Protein AF-A0A7C1B8Q0-F1 (afdb_monomer_lite)

pLDDT: mean 74.11, std 23.56, range [31.16, 96.88]

Radius of gyration: 24.26 Å; chains: 1; bounding box: 53×58×50 Å

Sequence (113 aa):
MGSIAQIVPSGISFPIRTQSLSAKQEYPFVWFAGDECEVPQTKVLVAGVGGDGCNTVEQMQNTAPSSLDFIAIDTDYMSLERLTIESKLLLGKQTAKSIGSGGNPDLGRAAAE

Structure (mmCIF, N/CA/C/O backbone):
data_AF-A0A7C1B8Q0-F1
#
_entry.id   AF-A0A7C1B8Q0-F1
#
loop_
_atom_site.group_PDB
_atom_site.id
_atom_site.type_symbol
_atom_site.label_atom_id
_atom_site.label_alt_id
_atom_site.label_comp_id
_atom_site.label_asym_id
_atom_site.label_entity_id
_atom_site.label_seq_id
_atom_site.pdbx_PDB_ins_code
_atom_site.Cartn_x
_atom_site.Cartn_y
_atom_site.Cartn_z
_atom_site.occupancy
_atom_site.B_iso_or_equiv
_atom_site.auth_seq_id
_atom_site.auth_comp_id
_atom_site.auth_asym_id
_atom_site.auth_atom_id
_atom_site.pdbx_PDB_model_num
ATOM 1 N N . MET A 1 1 ? -40.302 33.225 22.480 1.00 37.28 1 MET A N 1
ATOM 2 C CA . MET A 1 1 ? -39.895 34.283 21.525 1.00 37.28 1 MET A CA 1
ATOM 3 C C . MET A 1 1 ? -38.470 33.954 21.106 1.00 37.28 1 MET A C 1
ATOM 5 O O . MET A 1 1 ? -37.638 33.861 21.985 1.00 37.28 1 MET A O 1
ATOM 9 N N . GLY A 1 2 ? -38.127 33.644 19.866 1.00 32.53 2 GLY A N 1
ATOM 10 C CA . GLY A 1 2 ? -38.900 33.617 18.637 1.00 32.53 2 GLY A CA 1
ATOM 11 C C . GLY A 1 2 ? -38.374 32.516 17.716 1.00 32.53 2 GLY A C 1
ATOM 12 O O . GLY A 1 2 ? -37.250 32.043 17.859 1.00 32.53 2 GLY A O 1
ATOM 13 N N . SER A 1 3 ? -39.240 32.102 16.801 1.00 48.16 3 SER A N 1
ATOM 14 C CA . SER A 1 3 ? -38.875 31.373 15.594 1.00 48.16 3 SER A CA 1
ATOM 15 C C . SER A 1 3 ? -38.482 32.403 14.531 1.00 48.16 3 SER A C 1
ATOM 17 O O . SER A 1 3 ? -39.151 33.428 14.406 1.00 48.16 3 SER A O 1
ATOM 19 N N . ILE A 1 4 ? -37.423 32.121 13.771 1.00 31.89 4 ILE A N 1
ATOM 20 C CA . ILE A 1 4 ? -37.277 32.585 12.389 1.00 31.89 4 ILE A CA 1
ATOM 21 C C . ILE A 1 4 ? -37.268 31.329 11.514 1.00 31.89 4 ILE A C 1
ATOM 23 O O . ILE A 1 4 ? -36.761 30.277 11.900 1.00 31.89 4 ILE A O 1
ATOM 27 N N . ALA A 1 5 ? -37.962 31.458 10.395 1.00 36.00 5 ALA A N 1
ATOM 28 C CA . ALA A 1 5 ? -38.645 30.436 9.632 1.00 36.00 5 ALA A CA 1
ATOM 29 C C . ALA A 1 5 ? -37.835 29.875 8.451 1.00 36.00 5 ALA A C 1
ATOM 31 O O . ALA A 1 5 ? -37.136 30.632 7.790 1.00 36.00 5 ALA A O 1
ATOM 32 N N . GLN A 1 6 ? -38.106 28.588 8.171 1.00 46.19 6 GLN A N 1
ATOM 33 C CA . GLN A 1 6 ? -38.154 27.874 6.875 1.00 46.19 6 GLN A CA 1
ATOM 34 C C . GLN A 1 6 ? -36.887 27.888 5.973 1.00 46.19 6 GLN A C 1
ATOM 36 O O . GLN A 1 6 ? -35.997 28.700 6.144 1.00 46.19 6 GLN A O 1
ATOM 41 N N . ILE A 1 7 ? -36.655 27.009 4.990 1.00 37.69 7 ILE A N 1
ATOM 42 C CA . ILE A 1 7 ? -37.424 26.091 4.113 1.00 37.69 7 ILE A CA 1
ATOM 43 C C . ILE A 1 7 ? -36.442 24.909 3.838 1.00 37.69 7 ILE A C 1
ATOM 45 O O . ILE A 1 7 ? -35.242 25.115 3.980 1.00 37.69 7 ILE A O 1
ATOM 49 N N . VAL A 1 8 ? -36.807 23.638 3.620 1.00 38.44 8 VAL A N 1
ATOM 50 C CA . VAL A 1 8 ? -37.121 22.936 2.344 1.00 38.44 8 VAL A CA 1
ATOM 51 C C . VAL A 1 8 ? -37.225 21.421 2.681 1.00 38.44 8 VAL A C 1
ATOM 53 O O . VAL A 1 8 ? -36.738 21.003 3.730 1.00 38.44 8 VAL A O 1
ATOM 56 N N . PRO A 1 9 ? -37.648 20.557 1.749 1.00 33.66 9 PRO A N 1
ATOM 57 C CA . PRO A 1 9 ? -38.999 20.179 1.354 1.00 33.66 9 PRO A CA 1
ATOM 58 C C . PRO A 1 9 ? -39.524 18.962 2.145 1.00 33.66 9 PRO A C 1
ATOM 60 O O . PRO A 1 9 ? -38.787 18.183 2.744 1.00 33.66 9 PRO A O 1
ATOM 63 N N . SER A 1 10 ? -40.838 18.770 2.113 1.00 49.25 10 SER A N 1
ATOM 64 C CA . SER A 1 10 ? -41.541 17.610 2.661 1.00 49.25 10 SER A CA 1
ATOM 65 C C . SER A 1 10 ? -41.180 16.321 1.912 1.00 49.25 10 SER A C 1
ATOM 67 O O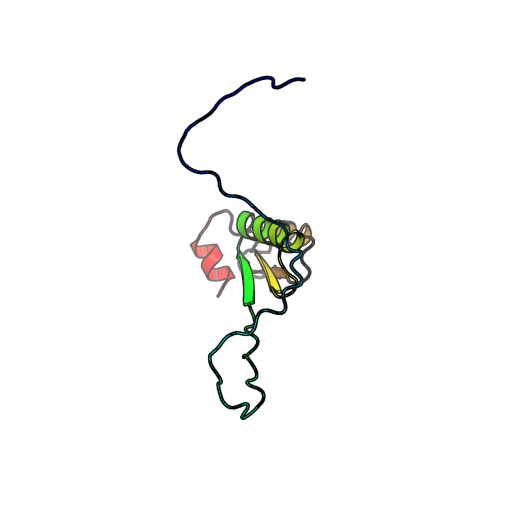 . SER A 1 10 ? -41.851 15.948 0.953 1.00 49.25 10 SER A O 1
ATOM 69 N N . GLY A 1 11 ? -40.125 15.640 2.351 1.00 46.53 11 GLY A N 1
ATOM 70 C CA . GLY A 1 11 ? -39.817 14.289 1.895 1.00 46.53 11 GLY A CA 1
ATOM 71 C C . GLY A 1 11 ? -38.358 13.917 2.094 1.00 46.53 11 GLY A C 1
ATOM 72 O O . GLY A 1 11 ? -37.578 14.088 1.171 1.00 46.53 11 GLY A O 1
ATOM 73 N N . ILE A 1 12 ? -38.057 13.309 3.249 1.00 42.53 12 ILE A N 1
ATOM 74 C CA . ILE A 1 12 ? -36.786 12.673 3.658 1.00 42.53 12 ILE A CA 1
ATOM 75 C C . ILE A 1 12 ? -35.991 13.521 4.666 1.00 42.53 12 ILE A C 1
ATOM 77 O O . ILE A 1 12 ? -35.180 14.375 4.327 1.00 42.53 12 ILE A O 1
ATOM 81 N N . SER A 1 13 ? -36.212 13.221 5.948 1.00 32.59 13 SER A N 1
ATOM 82 C CA . SER A 1 13 ? -35.322 13.572 7.056 1.00 32.59 13 SER A CA 1
ATOM 83 C C . SER A 1 13 ? -34.778 12.262 7.621 1.00 32.59 13 SER A C 1
ATOM 85 O O . SER A 1 13 ? -35.547 11.441 8.118 1.00 32.59 13 SER A O 1
ATOM 87 N N . PHE A 1 14 ? -33.468 12.045 7.500 1.00 32.28 14 PHE A N 1
ATOM 88 C CA . PHE A 1 14 ? -32.761 10.969 8.193 1.00 32.28 14 PHE A CA 1
ATOM 89 C C . PHE A 1 14 ? -32.238 11.518 9.526 1.00 32.28 14 PHE A C 1
ATOM 91 O O . PHE A 1 14 ? -31.311 12.332 9.512 1.00 32.28 14 PHE A O 1
ATOM 98 N N . PRO A 1 15 ? -32.788 11.114 10.685 1.00 35.66 15 PRO A N 1
ATOM 99 C CA . PRO A 1 15 ? -32.185 11.461 11.956 1.00 35.66 15 PRO A CA 1
ATOM 100 C C . PRO A 1 15 ? -31.014 10.511 12.232 1.00 35.66 15 PRO A C 1
ATOM 102 O O . PRO A 1 15 ? -31.202 9.338 12.550 1.00 35.66 15 PRO A O 1
ATOM 105 N N . ILE A 1 16 ? -29.793 11.038 12.156 1.00 50.50 16 ILE A N 1
ATOM 106 C CA . ILE A 1 16 ? -28.648 10.473 12.875 1.00 50.50 16 ILE A CA 1
ATOM 107 C C . ILE A 1 16 ? -28.943 10.684 14.361 1.00 50.50 16 ILE A C 1
ATOM 109 O O . ILE A 1 16 ? -29.055 11.828 14.807 1.00 50.50 16 ILE A O 1
ATOM 113 N N . ARG A 1 17 ? -29.086 9.605 15.139 1.00 31.16 17 ARG A N 1
ATOM 114 C CA . ARG A 1 17 ? -29.143 9.708 16.600 1.00 31.16 17 ARG A CA 1
ATOM 115 C C . ARG A 1 17 ? -28.070 8.841 17.241 1.00 31.16 17 ARG A C 1
ATOM 117 O O . ARG A 1 17 ? -28.138 7.616 17.241 1.00 31.16 17 ARG A O 1
ATOM 124 N N . THR A 1 18 ? -27.084 9.550 17.774 1.00 39.53 18 THR A N 1
ATOM 125 C CA . THR A 1 18 ? -26.074 9.123 18.736 1.00 39.53 18 THR A CA 1
ATOM 126 C C . THR A 1 18 ? -26.698 8.348 19.895 1.00 39.53 18 THR A C 1
ATOM 128 O O . THR A 1 18 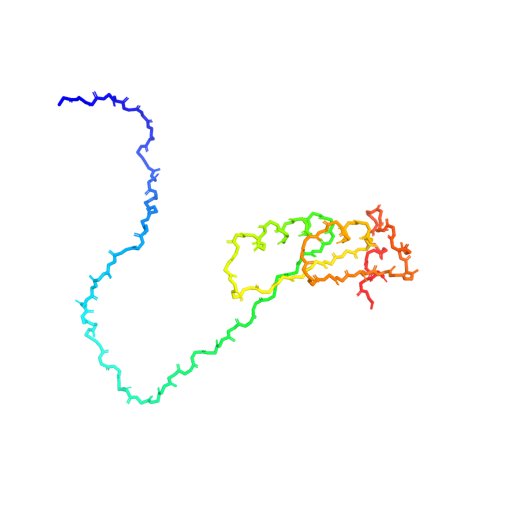? -27.750 8.713 20.426 1.00 39.53 18 THR A O 1
ATOM 131 N N . GLN A 1 19 ? -26.032 7.255 20.268 1.00 45.78 19 GLN A N 1
ATOM 132 C CA . GLN A 1 19 ? -26.440 6.374 21.351 1.00 45.78 19 GLN A CA 1
ATOM 133 C C . GLN A 1 19 ? -26.342 7.061 22.714 1.00 45.78 19 GLN A C 1
ATOM 135 O O . GLN A 1 19 ? -25.340 7.684 23.052 1.00 45.78 19 GLN A O 1
ATOM 140 N N . SER A 1 20 ? -27.378 6.846 23.516 1.00 49.72 20 SER A N 1
ATOM 141 C CA . SER A 1 20 ? -27.307 6.717 24.969 1.00 49.72 20 SER A CA 1
ATOM 142 C C . SER A 1 20 ? -28.673 6.204 25.412 1.00 49.72 20 SER A C 1
ATOM 144 O O . SER A 1 20 ? -29.588 6.983 25.668 1.00 49.72 20 SER A O 1
ATOM 146 N N . LEU A 1 21 ? -28.863 4.884 25.398 1.00 38.09 21 LEU A N 1
ATOM 147 C CA . LEU A 1 21 ? -30.061 4.271 25.964 1.00 38.09 21 LEU A CA 1
ATOM 148 C C . LEU A 1 21 ? -29.666 3.069 26.813 1.00 38.09 21 LEU A C 1
ATOM 150 O O . LEU A 1 21 ? -29.569 1.935 26.358 1.00 38.09 21 LEU A O 1
ATOM 154 N N . SER A 1 22 ? -29.462 3.385 28.092 1.00 48.97 22 SER A N 1
ATOM 155 C CA . SER A 1 22 ? -29.870 2.535 29.203 1.00 48.97 22 SER A CA 1
ATOM 156 C C . SER A 1 22 ? -31.296 2.046 28.941 1.00 48.97 22 SER A C 1
ATOM 158 O O . SER A 1 22 ? -32.242 2.829 28.996 1.00 48.97 22 SER A O 1
ATOM 160 N N . ALA A 1 23 ? -31.452 0.772 28.600 1.00 38.62 23 ALA A N 1
ATOM 161 C CA . ALA A 1 23 ? -32.757 0.142 28.502 1.00 38.62 23 ALA A CA 1
ATOM 162 C C . ALA A 1 23 ? -32.622 -1.333 28.877 1.00 38.62 23 ALA A C 1
ATOM 164 O O . ALA A 1 23 ? -32.360 -2.201 28.049 1.00 38.62 23 ALA A O 1
ATOM 165 N N . LYS A 1 24 ? -32.831 -1.599 30.171 1.00 40.72 24 LYS A N 1
ATOM 166 C CA . LYS A 1 24 ? -33.467 -2.840 30.608 1.00 40.72 24 LYS A CA 1
ATOM 167 C C . LYS A 1 24 ? -34.800 -2.935 29.867 1.00 40.72 24 LYS A C 1
ATOM 169 O O . LYS A 1 24 ? -35.751 -2.259 30.248 1.00 40.72 24 LYS A O 1
ATOM 174 N N . GLN A 1 25 ? -34.862 -3.722 28.805 1.00 34.91 25 GLN A N 1
ATOM 175 C CA . GLN A 1 25 ? -36.127 -4.099 28.196 1.00 34.91 25 GLN A CA 1
ATOM 176 C C . GLN A 1 25 ? -36.001 -5.544 27.732 1.00 34.91 25 GLN A C 1
ATOM 178 O O . GLN A 1 25 ? -35.257 -5.863 26.810 1.00 34.91 25 GLN A O 1
ATOM 183 N N . GLU A 1 26 ? -36.645 -6.419 28.497 1.00 42.94 26 GLU A N 1
ATOM 184 C CA . GLU A 1 26 ? -36.637 -7.865 28.328 1.00 42.94 26 GLU A CA 1
ATOM 185 C C . GLU A 1 26 ? -37.254 -8.248 26.978 1.00 42.94 26 GLU A C 1
ATOM 187 O O . GLU A 1 26 ? -38.360 -7.822 26.640 1.00 42.94 26 GLU A O 1
ATOM 192 N N . TYR A 1 27 ? -36.536 -9.067 26.208 1.00 43.84 27 TYR A N 1
ATOM 193 C CA . TYR A 1 27 ? -37.033 -9.663 24.972 1.00 43.84 27 TYR A CA 1
ATOM 194 C C . TYR A 1 27 ? -37.756 -10.974 25.319 1.00 43.84 27 TYR A C 1
ATOM 196 O O . TYR A 1 27 ? -37.119 -11.889 25.848 1.00 43.84 27 TYR A O 1
ATOM 204 N N . PRO A 1 28 ? -39.066 -11.113 25.045 1.00 40.88 28 PRO A N 1
ATOM 205 C CA . PRO A 1 28 ? -39.837 -12.282 25.443 1.00 40.88 28 PRO A CA 1
ATOM 206 C C . PRO A 1 28 ? -39.695 -13.388 24.390 1.00 40.88 28 PRO A C 1
ATOM 208 O O . PRO A 1 28 ? -40.647 -13.733 23.695 1.00 40.88 28 PRO A O 1
ATOM 211 N N . PHE A 1 29 ? -38.491 -13.939 24.249 1.00 41.50 29 PHE A N 1
ATOM 212 C CA . PHE A 1 29 ? -38.288 -15.219 23.577 1.00 41.50 29 PHE A CA 1
ATOM 213 C C . PHE A 1 29 ? -37.086 -15.922 24.206 1.00 41.50 29 PHE A C 1
ATOM 215 O O . PHE A 1 29 ? -35.931 -15.606 23.929 1.00 41.50 29 PHE A O 1
ATOM 222 N N . VAL A 1 30 ? -37.382 -16.849 25.114 1.00 37.62 30 VAL A N 1
ATOM 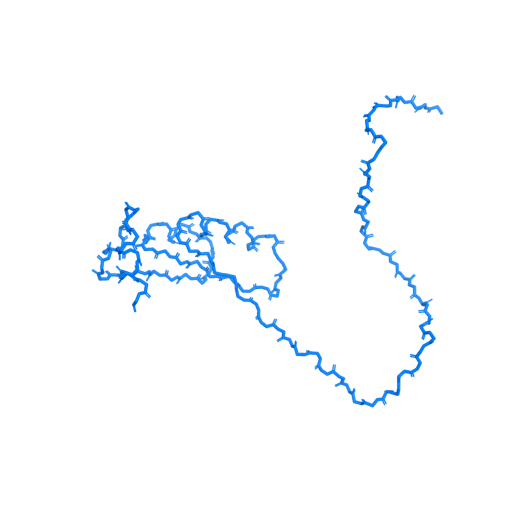223 C CA . VAL A 1 30 ? -36.391 -17.698 25.772 1.00 37.62 30 VAL A CA 1
ATOM 224 C C . VAL A 1 30 ? -35.820 -18.655 24.728 1.00 37.62 30 VAL A C 1
ATOM 226 O O . VAL A 1 30 ? -36.487 -19.605 24.326 1.00 37.62 30 VAL A O 1
ATOM 229 N N . TRP A 1 31 ? -34.580 -18.423 24.306 1.00 45.59 31 TRP A N 1
ATOM 230 C CA . TRP A 1 31 ? -33.732 -19.496 23.802 1.00 45.59 31 TRP A CA 1
ATOM 231 C C . TRP A 1 31 ? -32.987 -20.074 25.000 1.00 45.59 31 TRP A C 1
ATOM 233 O O . TRP A 1 31 ? -32.459 -19.328 25.826 1.00 45.59 31 TRP A O 1
ATOM 243 N N . PHE A 1 32 ? -33.005 -21.399 25.131 1.00 39.31 32 PHE A N 1
ATOM 244 C CA . PHE A 1 32 ? -32.211 -22.102 26.127 1.00 39.31 32 PHE A CA 1
ATOM 245 C C . PHE A 1 32 ? -30.759 -21.622 26.037 1.00 39.31 32 PHE A C 1
ATOM 247 O O . PHE A 1 32 ? -30.151 -21.680 24.972 1.00 39.31 32 PHE A O 1
ATOM 254 N N . ALA A 1 33 ? -30.234 -21.132 27.161 1.00 49.91 33 ALA A N 1
ATOM 255 C CA . ALA A 1 33 ? -28.812 -20.913 27.356 1.00 49.91 33 ALA A CA 1
ATOM 256 C C . ALA A 1 33 ? -28.125 -22.286 27.325 1.00 49.91 33 ALA A C 1
ATOM 258 O O . ALA A 1 33 ? -28.064 -22.987 28.333 1.00 49.91 33 ALA A O 1
ATOM 259 N N . GLY A 1 34 ? -27.711 -22.699 26.134 1.00 46.69 34 GLY A N 1
ATOM 260 C CA . GLY A 1 34 ? -26.904 -23.880 25.884 1.00 46.69 34 GLY A CA 1
ATOM 261 C C . GLY A 1 34 ? -25.776 -23.463 24.958 1.00 46.69 34 GLY A C 1
ATOM 262 O O . GLY A 1 34 ? -26.020 -23.219 23.781 1.00 46.69 34 GLY A O 1
ATOM 263 N N . ASP A 1 35 ? -24.594 -23.361 25.554 1.00 52.59 35 ASP A N 1
ATOM 264 C CA . ASP A 1 35 ? -23.291 -23.021 24.988 1.00 52.59 35 ASP A CA 1
ATOM 265 C C . ASP A 1 35 ? -23.110 -21.573 24.506 1.00 52.59 35 ASP A C 1
ATOM 267 O O . ASP A 1 35 ? -23.916 -20.989 23.782 1.00 52.59 35 ASP A O 1
ATOM 271 N N . GLU A 1 36 ? -22.014 -20.969 24.962 1.00 60.12 36 GLU A N 1
ATOM 272 C CA . GLU A 1 36 ? -21.530 -19.669 24.513 1.00 60.12 36 GLU A CA 1
ATOM 273 C C . GLU A 1 36 ? -21.336 -19.733 22.993 1.00 60.12 36 GLU A C 1
ATOM 275 O O . GLU A 1 36 ? -20.386 -20.330 22.490 1.00 60.12 36 GLU A O 1
ATOM 280 N N . CYS A 1 37 ? -22.292 -19.184 22.243 1.00 47.59 37 CYS A N 1
ATOM 281 C CA . CYS A 1 37 ? -22.262 -19.207 20.789 1.00 47.59 37 CYS A CA 1
ATOM 282 C C . CYS A 1 37 ? -21.190 -18.215 20.322 1.00 47.59 37 CYS A C 1
ATOM 284 O O . CYS A 1 37 ? -21.454 -17.022 20.163 1.00 47.59 37 CYS A O 1
ATOM 286 N N . GLU A 1 38 ? -19.962 -18.702 20.162 1.00 61.50 38 GLU A N 1
ATOM 287 C CA . GLU A 1 38 ? -18.841 -17.932 19.638 1.00 61.50 38 GLU A CA 1
ATOM 288 C C . GLU A 1 38 ? -19.187 -17.480 18.212 1.00 61.50 38 GLU A C 1
ATOM 290 O O . GLU A 1 38 ? -19.183 -18.260 17.258 1.00 61.50 38 GLU A O 1
ATOM 295 N N . VAL A 1 39 ? -19.573 -16.211 18.064 1.00 66.25 39 VAL A N 1
ATOM 296 C CA . VAL A 1 39 ? -19.785 -15.608 16.747 1.00 66.25 39 VAL A CA 1
ATOM 297 C C . VAL A 1 39 ? -18.430 -15.559 16.043 1.00 66.25 39 VAL A C 1
ATOM 299 O O . VAL A 1 39 ? -17.522 -14.893 16.550 1.00 66.25 39 VAL A O 1
ATOM 302 N N . PRO A 1 40 ? -18.256 -16.241 14.895 1.00 69.88 40 PRO A N 1
ATOM 303 C CA . PRO A 1 40 ? -16.969 -16.277 14.223 1.00 69.88 40 PRO A CA 1
ATOM 304 C C . PRO A 1 40 ? -16.554 -14.851 13.856 1.00 69.88 40 PRO A C 1
ATOM 306 O O . PRO A 1 40 ? -17.231 -14.166 13.083 1.00 69.88 40 PRO A O 1
ATOM 309 N N . GLN A 1 41 ? -15.437 -14.393 14.425 1.00 73.94 41 GLN A N 1
ATOM 310 C CA . GLN A 1 41 ? -14.873 -13.094 14.080 1.00 73.94 41 GLN A CA 1
ATOM 311 C C . GLN A 1 41 ? -14.436 -13.120 12.613 1.00 73.94 41 GLN A C 1
ATOM 313 O O . GLN A 1 41 ? -13.491 -13.811 12.232 1.00 73.94 41 GLN A O 1
ATOM 318 N N . THR A 1 42 ? -15.152 -12.371 11.774 1.00 86.25 42 THR A N 1
ATOM 319 C CA . THR A 1 42 ? -14.824 -12.237 10.354 1.00 86.25 42 THR A CA 1
ATOM 320 C C . THR A 1 42 ? -13.686 -11.239 10.201 1.00 86.25 42 THR A C 1
ATOM 322 O O . THR A 1 42 ? -13.825 -10.078 10.579 1.00 86.25 42 THR A O 1
ATOM 325 N N . LYS A 1 43 ? -12.567 -11.687 9.629 1.00 88.00 43 LYS A N 1
ATOM 326 C CA . LYS A 1 43 ? -11.457 -10.804 9.259 1.00 88.00 43 LYS A CA 1
ATOM 327 C C . LYS A 1 43 ? -11.756 -10.163 7.912 1.00 88.00 43 LYS A C 1
ATOM 329 O O . LYS A 1 43 ? -12.030 -10.873 6.945 1.00 88.00 43 LYS A O 1
ATOM 334 N N . VAL A 1 44 ? -11.696 -8.839 7.854 1.00 91.62 44 VAL A N 1
ATOM 335 C CA . VAL A 1 44 ? -11.940 -8.075 6.630 1.00 91.62 44 VAL A CA 1
ATOM 336 C C . VAL A 1 44 ? -10.684 -7.283 6.298 1.00 91.62 44 VAL A C 1
ATOM 338 O O . VAL A 1 44 ? -10.253 -6.442 7.081 1.00 91.62 44 VAL A O 1
ATOM 341 N N . LEU A 1 45 ? -10.124 -7.558 5.121 1.00 93.50 45 LEU A N 1
ATOM 342 C CA . LEU A 1 45 ? -8.985 -6.842 4.557 1.00 93.50 45 LEU A CA 1
ATOM 343 C C . LEU A 1 45 ? -9.465 -5.991 3.381 1.00 93.50 45 LEU A C 1
ATOM 345 O O . LEU A 1 45 ? -10.088 -6.502 2.449 1.00 93.50 45 LEU A O 1
ATOM 349 N N . VAL A 1 46 ? -9.146 -4.704 3.412 1.00 94.88 46 VAL A N 1
ATOM 350 C CA . VAL A 1 46 ? -9.433 -3.749 2.345 1.00 94.88 46 VAL A CA 1
ATOM 351 C C . VAL A 1 46 ? -8.141 -3.465 1.589 1.00 94.88 46 VAL A C 1
ATOM 353 O O . VAL A 1 46 ? -7.183 -2.935 2.150 1.00 94.88 46 VAL A O 1
ATOM 356 N N . ALA A 1 47 ? -8.115 -3.815 0.305 1.00 96.25 47 ALA A N 1
ATOM 357 C CA . ALA A 1 47 ? -6.972 -3.584 -0.568 1.00 96.25 47 ALA A CA 1
ATOM 358 C C . ALA A 1 47 ? -7.244 -2.423 -1.530 1.00 96.25 47 ALA A C 1
ATOM 360 O O . ALA A 1 47 ? -8.155 -2.498 -2.355 1.00 96.25 47 ALA A O 1
ATOM 361 N N . GLY A 1 48 ? -6.441 -1.364 -1.445 1.00 96.44 48 GLY A N 1
ATOM 362 C CA . GLY A 1 48 ? -6.413 -0.296 -2.441 1.00 96.44 48 GLY A CA 1
ATOM 363 C C . GLY A 1 48 ? -5.375 -0.601 -3.510 1.00 96.44 48 GLY A C 1
ATOM 364 O O . GLY A 1 48 ? -4.218 -0.842 -3.179 1.00 96.44 48 GLY A O 1
ATOM 365 N N . VAL A 1 49 ? -5.779 -0.594 -4.781 1.00 95.31 49 VAL A N 1
ATOM 366 C CA . VAL A 1 49 ? -4.899 -0.914 -5.915 1.00 95.31 49 VAL A CA 1
ATOM 367 C C . VAL A 1 49 ? -4.709 0.310 -6.810 1.00 95.31 49 VAL A C 1
ATOM 369 O O . VAL A 1 49 ? -5.684 0.961 -7.189 1.00 95.31 49 VAL A O 1
ATOM 372 N N . GLY A 1 50 ? -3.459 0.600 -7.175 1.00 93.19 50 GLY A N 1
ATOM 373 C CA . GLY A 1 50 ? -3.065 1.767 -7.966 1.00 93.19 50 GLY A CA 1
ATOM 374 C C . GLY A 1 50 ? -3.149 3.079 -7.180 1.00 93.19 50 GLY A C 1
ATOM 375 O O . GLY A 1 50 ? -3.551 3.091 -6.018 1.00 93.19 50 GLY A O 1
ATOM 376 N N . GLY A 1 51 ? -2.807 4.198 -7.824 1.00 91.69 51 GLY A N 1
ATOM 377 C CA . GLY A 1 51 ? -2.683 5.495 -7.146 1.00 91.69 51 GLY A CA 1
ATOM 378 C C . GLY A 1 51 ? -3.951 5.961 -6.420 1.00 91.69 51 GLY A C 1
ATOM 379 O O . GLY A 1 51 ? -3.912 6.235 -5.221 1.00 91.69 51 GLY A O 1
ATOM 380 N N . ASP A 1 52 ? -5.091 6.013 -7.116 1.00 93.81 52 ASP A N 1
ATOM 381 C CA . ASP A 1 52 ? -6.348 6.496 -6.518 1.00 93.81 52 ASP A CA 1
ATOM 382 C C . ASP A 1 52 ? -6.929 5.506 -5.496 1.00 93.81 52 ASP A C 1
ATOM 384 O O . ASP A 1 52 ? -7.417 5.895 -4.432 1.00 93.81 52 ASP A O 1
ATOM 388 N N . GLY A 1 53 ? -6.793 4.203 -5.771 1.00 95.38 53 GLY A N 1
ATOM 389 C CA . GLY A 1 53 ? -7.179 3.152 -4.836 1.00 95.38 53 GLY A CA 1
ATOM 390 C C . GLY A 1 53 ? -6.403 3.260 -3.527 1.00 95.38 53 GLY A C 1
ATOM 391 O O . GLY A 1 53 ? -7.014 3.244 -2.463 1.00 95.38 53 GLY A O 1
ATOM 392 N N . CYS A 1 54 ? -5.081 3.442 -3.599 1.00 95.62 54 CYS A N 1
ATOM 393 C CA . CYS A 1 54 ? -4.209 3.638 -2.442 1.00 95.62 54 CYS A CA 1
ATOM 394 C C . CYS A 1 54 ? -4.545 4.909 -1.645 1.00 95.62 54 CYS A C 1
ATOM 396 O O . CYS A 1 54 ? -4.610 4.860 -0.418 1.00 95.62 54 CYS A O 1
ATOM 398 N N . ASN A 1 55 ? -4.812 6.026 -2.326 1.00 94.00 55 ASN A N 1
ATOM 399 C CA . ASN A 1 55 ? -5.251 7.265 -1.677 1.00 94.00 55 ASN A CA 1
ATOM 400 C C . ASN A 1 55 ? -6.600 7.080 -0.952 1.00 94.00 55 ASN A C 1
ATOM 402 O O . ASN A 1 55 ? -6.807 7.588 0.149 1.00 94.00 55 ASN A O 1
ATOM 406 N N . THR A 1 56 ? -7.506 6.292 -1.536 1.00 95.25 56 THR A N 1
ATOM 407 C CA . THR A 1 56 ? -8.808 5.986 -0.932 1.00 95.25 56 THR A CA 1
ATOM 408 C C . THR A 1 56 ? -8.656 5.169 0.349 1.00 95.25 56 THR A C 1
ATOM 410 O O . THR A 1 56 ? -9.226 5.546 1.374 1.00 95.25 56 THR A O 1
ATOM 413 N N . VAL A 1 57 ? -7.867 4.084 0.342 1.00 95.56 57 VAL A N 1
ATOM 414 C CA . VAL A 1 57 ? -7.647 3.310 1.579 1.00 95.56 57 VAL A CA 1
ATOM 415 C C . VAL A 1 57 ? -6.921 4.115 2.651 1.00 95.56 57 VAL A C 1
ATOM 417 O O . VAL A 1 57 ? -7.219 3.919 3.823 1.00 95.56 57 VAL A O 1
ATOM 420 N N . GLU A 1 58 ? -6.037 5.050 2.293 1.00 94.31 58 GLU A N 1
ATOM 421 C CA . GLU A 1 58 ? -5.392 5.929 3.278 1.00 94.31 58 GLU A CA 1
ATOM 422 C C . GLU A 1 58 ? -6.418 6.827 3.983 1.00 94.31 58 GLU A C 1
ATOM 424 O O . GLU A 1 58 ? -6.412 6.961 5.209 1.00 94.31 58 GLU A O 1
ATOM 429 N N . GLN A 1 59 ? -7.369 7.394 3.239 1.00 93.00 59 GLN A N 1
ATOM 430 C CA . GLN A 1 59 ? -8.463 8.156 3.845 1.00 93.00 59 GLN A CA 1
ATOM 431 C C . GLN A 1 59 ? -9.396 7.270 4.680 1.00 93.00 59 GLN A C 1
ATOM 433 O O . GLN A 1 59 ? -9.825 7.670 5.768 1.00 93.00 59 GLN A O 1
ATOM 438 N N . MET A 1 60 ? -9.689 6.055 4.207 1.00 92.62 60 MET A N 1
ATOM 439 C CA . MET A 1 60 ? -10.512 5.100 4.949 1.00 92.62 60 MET A CA 1
ATOM 440 C C . MET A 1 60 ? -9.850 4.682 6.259 1.00 92.62 60 MET A C 1
ATOM 442 O O . MET A 1 60 ? -10.536 4.639 7.273 1.00 92.62 60 MET A O 1
ATOM 446 N N . GLN A 1 61 ? -8.537 4.450 6.280 1.00 90.94 61 GLN A N 1
ATOM 447 C CA . GLN A 1 61 ? -7.815 4.053 7.490 1.00 90.94 61 GLN A CA 1
ATOM 448 C C . GLN A 1 61 ? -8.013 5.057 8.639 1.00 90.94 61 GLN A C 1
ATOM 450 O O . GLN A 1 61 ? -8.119 4.662 9.796 1.00 90.94 61 GLN A O 1
ATOM 455 N N . ASN A 1 62 ? -8.136 6.349 8.323 1.00 87.94 62 ASN A N 1
ATOM 456 C CA . ASN A 1 62 ? -8.327 7.413 9.311 1.00 87.94 62 ASN A CA 1
ATOM 457 C C . ASN A 1 62 ? -9.757 7.506 9.879 1.00 87.94 62 ASN A C 1
ATOM 459 O O . ASN A 1 62 ? -9.974 8.165 10.894 1.00 87.94 62 ASN A O 1
ATOM 463 N N . THR A 1 63 ? -10.743 6.897 9.219 1.00 89.81 63 THR A N 1
ATOM 464 C CA . THR A 1 63 ? -12.174 7.033 9.560 1.00 89.81 63 THR A CA 1
ATOM 465 C C . THR A 1 63 ? -12.864 5.704 9.865 1.00 89.81 63 THR A C 1
ATOM 467 O O . THR A 1 63 ? -13.953 5.690 10.441 1.00 89.81 63 THR A O 1
ATOM 470 N N . ALA A 1 64 ? -12.244 4.589 9.490 1.00 86.88 64 ALA A N 1
ATOM 471 C CA . ALA A 1 64 ? -12.789 3.251 9.616 1.00 86.88 64 ALA A CA 1
ATOM 472 C C . ALA A 1 64 ? -12.648 2.665 11.033 1.00 86.88 64 ALA A C 1
ATOM 474 O O . ALA A 1 64 ? -11.748 3.040 11.788 1.00 86.88 64 ALA A O 1
ATOM 475 N N . PRO A 1 65 ? -13.515 1.702 11.402 1.00 83.88 65 PRO A N 1
ATOM 476 C CA . PRO A 1 65 ? -13.360 0.940 12.635 1.00 83.88 65 PRO A CA 1
ATOM 477 C C . PRO A 1 65 ? -12.085 0.084 12.606 1.00 83.88 65 PRO A C 1
ATOM 479 O O . PRO A 1 65 ? -11.711 -0.461 11.569 1.00 83.88 65 PRO A O 1
ATOM 482 N N . SER A 1 66 ? -11.473 -0.111 13.776 1.00 83.00 66 SER A N 1
ATOM 483 C CA . SER A 1 66 ? -10.229 -0.878 13.967 1.00 83.00 66 SER A CA 1
ATOM 484 C C . SER A 1 66 ? -10.331 -2.375 13.647 1.00 83.00 66 SER A C 1
ATOM 486 O O . SER A 1 66 ? -9.336 -3.086 13.715 1.00 83.00 66 SER A O 1
ATOM 488 N N . SER A 1 67 ? -11.523 -2.871 13.317 1.00 85.88 67 SER A N 1
ATOM 489 C CA . SER A 1 67 ? -11.755 -4.249 12.879 1.00 85.88 67 SER A CA 1
ATOM 490 C C . SER A 1 67 ? -11.391 -4.497 11.411 1.00 85.88 67 SER A C 1
ATOM 492 O O . SER A 1 67 ? -11.536 -5.625 10.945 1.00 85.88 67 SER A O 1
ATOM 494 N N . LEU A 1 68 ? -11.024 -3.450 10.663 1.00 90.69 68 LEU A N 1
ATOM 495 C CA . LEU A 1 68 ? -10.629 -3.543 9.262 1.00 90.69 68 LEU A CA 1
ATOM 496 C C . LEU A 1 68 ? -9.113 -3.449 9.131 1.00 90.69 68 LEU A C 1
ATOM 498 O O . LEU A 1 68 ? -8.498 -2.510 9.636 1.00 90.69 68 LEU A O 1
ATOM 502 N N . ASP A 1 69 ? -8.543 -4.383 8.381 1.00 92.88 69 ASP A N 1
ATOM 503 C CA . ASP A 1 69 ? -7.154 -4.316 7.950 1.00 92.88 69 ASP A CA 1
ATOM 504 C C . ASP A 1 69 ? -7.076 -3.598 6.599 1.00 92.88 69 ASP A C 1
ATOM 506 O O . ASP A 1 69 ? -7.946 -3.765 5.740 1.00 92.88 69 ASP A O 1
ATOM 510 N N . PHE A 1 70 ? -6.016 -2.821 6.380 1.00 95.19 70 PHE A N 1
ATOM 511 C CA . PHE A 1 70 ? -5.808 -2.060 5.146 1.00 95.19 70 PHE A CA 1
ATOM 512 C C . PHE A 1 70 ? -4.487 -2.442 4.494 1.00 95.19 70 PHE A C 1
ATOM 514 O O . PHE A 1 70 ? -3.476 -2.560 5.180 1.00 95.19 70 PHE A O 1
ATOM 521 N N . ILE A 1 71 ? -4.485 -2.585 3.168 1.00 96.44 71 ILE A N 1
ATOM 522 C CA . ILE A 1 71 ? -3.273 -2.770 2.368 1.00 96.44 71 ILE A CA 1
ATOM 523 C C . ILE A 1 71 ? -3.297 -1.866 1.133 1.00 96.44 71 ILE A C 1
ATOM 525 O O . ILE A 1 71 ? -4.301 -1.782 0.426 1.00 96.44 71 ILE A O 1
ATOM 529 N N . ALA A 1 72 ? -2.180 -1.194 0.870 1.00 96.88 72 ALA A N 1
ATOM 530 C CA . ALA A 1 72 ? -1.967 -0.393 -0.331 1.00 96.88 72 ALA A CA 1
ATOM 531 C C . ALA A 1 72 ? -1.091 -1.160 -1.327 1.00 96.88 72 ALA A C 1
ATOM 533 O O . ALA A 1 72 ? -0.046 -1.697 -0.956 1.00 96.88 72 ALA A O 1
ATOM 534 N N . ILE A 1 73 ? -1.509 -1.218 -2.588 1.00 96.06 73 ILE A N 1
ATOM 535 C CA . ILE A 1 73 ? -0.857 -1.993 -3.641 1.00 96.06 73 ILE A CA 1
ATOM 536 C C . ILE A 1 73 ? -0.669 -1.101 -4.866 1.00 96.06 73 ILE A C 1
ATOM 538 O O . ILE A 1 73 ? -1.641 -0.629 -5.446 1.00 96.06 73 ILE A O 1
ATOM 542 N N . ASP A 1 74 ? 0.566 -0.898 -5.313 1.00 95.12 74 ASP A N 1
ATOM 543 C CA . ASP A 1 74 ? 0.844 -0.117 -6.523 1.00 95.12 74 ASP A CA 1
ATOM 544 C C . ASP A 1 74 ? 2.092 -0.636 -7.246 1.00 95.12 74 ASP A C 1
ATOM 546 O O . ASP A 1 74 ? 2.926 -1.331 -6.675 1.00 95.12 74 ASP A O 1
ATOM 550 N N . THR A 1 75 ? 2.218 -0.286 -8.520 1.00 94.50 75 THR A N 1
ATOM 551 C CA . THR A 1 75 ? 3.418 -0.480 -9.349 1.00 94.50 75 THR A CA 1
ATOM 552 C C . THR A 1 75 ? 4.418 0.676 -9.222 1.00 94.50 75 THR A C 1
ATOM 554 O O . THR A 1 75 ? 5.580 0.535 -9.609 1.00 94.50 75 THR A O 1
ATOM 557 N N . ASP A 1 76 ? 3.975 1.825 -8.701 1.00 93.31 76 ASP A N 1
ATOM 558 C CA . ASP A 1 76 ? 4.800 3.010 -8.460 1.00 93.31 76 ASP A CA 1
ATOM 559 C C . ASP A 1 76 ? 5.296 3.052 -7.005 1.00 93.31 76 ASP A C 1
ATOM 561 O O . ASP A 1 76 ? 4.522 3.177 -6.052 1.00 93.31 76 ASP A O 1
ATOM 565 N N . TYR A 1 77 ? 6.618 2.984 -6.837 1.00 91.56 77 TYR A N 1
ATOM 566 C CA . TYR A 1 77 ? 7.252 3.056 -5.523 1.00 91.56 77 TYR A CA 1
ATOM 567 C C . TYR A 1 77 ? 7.054 4.414 -4.852 1.00 91.56 77 TYR A C 1
ATOM 569 O O . TYR A 1 77 ? 6.778 4.459 -3.655 1.00 91.56 77 TYR A O 1
ATOM 577 N N . MET A 1 78 ? 7.157 5.514 -5.604 1.00 91.25 78 MET A N 1
ATOM 578 C CA . MET A 1 78 ? 7.037 6.857 -5.031 1.00 91.25 78 MET A CA 1
ATOM 579 C C . MET A 1 78 ? 5.624 7.106 -4.506 1.00 91.25 78 MET A C 1
ATOM 581 O O . MET A 1 78 ? 5.442 7.801 -3.507 1.00 91.25 78 MET A O 1
ATOM 585 N N . SER A 1 79 ? 4.618 6.533 -5.168 1.00 91.62 79 SER A N 1
ATOM 586 C CA . SER A 1 79 ? 3.233 6.602 -4.708 1.00 91.62 79 SER A CA 1
ATOM 587 C C . SER A 1 79 ? 3.028 5.827 -3.410 1.00 91.62 79 SER A C 1
ATOM 589 O O . SER A 1 79 ? 2.478 6.394 -2.470 1.00 91.62 79 SER A O 1
ATOM 591 N N . LEU A 1 80 ? 3.553 4.602 -3.296 1.00 92.94 80 LEU A N 1
ATOM 592 C CA . LEU A 1 80 ? 3.479 3.832 -2.049 1.00 92.94 80 LEU A CA 1
ATOM 593 C C . LEU A 1 80 ? 4.271 4.467 -0.904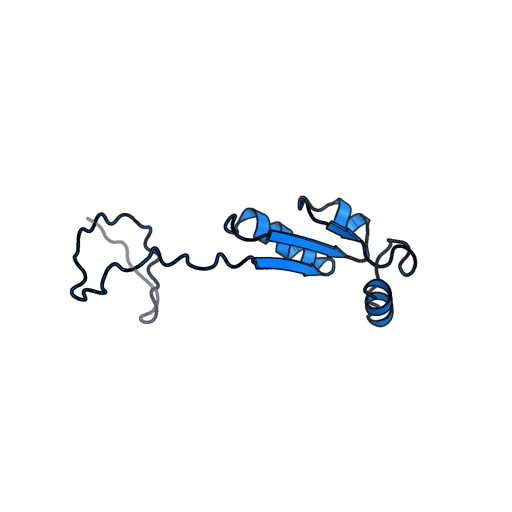 1.00 92.94 80 LEU A C 1
ATOM 595 O O . LEU A 1 80 ? 3.809 4.469 0.237 1.00 92.94 80 LEU A O 1
ATOM 599 N N . GLU A 1 81 ? 5.460 5.003 -1.172 1.00 93.25 81 GLU A N 1
ATOM 600 C CA . GLU A 1 81 ? 6.330 5.590 -0.149 1.00 93.25 81 GLU A CA 1
ATOM 601 C C . GLU A 1 81 ? 5.653 6.759 0.580 1.00 93.25 81 GLU A C 1
ATOM 603 O O . GLU A 1 81 ? 5.760 6.847 1.801 1.00 93.25 81 GLU A O 1
ATOM 608 N N . ARG A 1 82 ? 4.881 7.583 -0.143 1.00 93.88 82 ARG A N 1
ATOM 609 C CA . ARG A 1 82 ? 4.160 8.740 0.414 1.00 93.88 82 ARG A CA 1
ATOM 610 C C . ARG A 1 82 ? 3.026 8.388 1.382 1.00 93.88 82 ARG A C 1
ATOM 612 O O . ARG A 1 82 ? 2.689 9.228 2.210 1.00 93.88 82 ARG A O 1
ATOM 619 N N . LEU A 1 83 ? 2.443 7.194 1.275 1.00 94.19 83 LEU A N 1
ATOM 620 C CA . LEU A 1 83 ? 1.290 6.790 2.088 1.00 94.19 83 LEU A CA 1
ATOM 621 C C . LEU A 1 83 ? 1.683 6.580 3.553 1.00 94.19 83 LEU A C 1
ATOM 623 O O . LEU A 1 83 ? 2.778 6.109 3.858 1.00 94.19 83 LEU A O 1
ATOM 627 N N . THR A 1 84 ? 0.753 6.825 4.463 1.00 93.50 84 THR A N 1
ATOM 628 C CA . THR A 1 84 ? 0.916 6.576 5.903 1.00 93.50 84 THR A CA 1
ATOM 629 C C . THR A 1 84 ? 0.529 5.157 6.336 1.00 93.50 84 THR A C 1
ATOM 631 O O . THR A 1 84 ? 0.890 4.736 7.433 1.00 93.50 84 THR A O 1
ATOM 634 N N . ILE A 1 85 ? -0.132 4.388 5.461 1.00 92.19 85 ILE A N 1
ATOM 635 C CA . ILE A 1 85 ? -0.515 2.985 5.698 1.00 92.19 85 ILE A CA 1
ATOM 636 C C . ILE A 1 85 ? 0.717 2.114 5.981 1.00 92.19 85 ILE A C 1
ATOM 638 O O . ILE A 1 85 ? 1.696 2.164 5.242 1.00 92.19 85 ILE A O 1
ATOM 642 N N . GLU A 1 86 ? 0.647 1.242 6.990 1.00 89.88 86 GLU A N 1
ATOM 643 C CA . GLU A 1 86 ? 1.750 0.333 7.341 1.00 89.88 86 GLU A CA 1
ATOM 644 C C . GLU A 1 86 ? 1.937 -0.807 6.325 1.00 89.88 86 GLU A C 1
ATOM 646 O O . GLU A 1 86 ? 3.060 -1.116 5.923 1.00 89.88 86 GLU A O 1
ATOM 651 N N . SER A 1 87 ? 0.841 -1.426 5.875 1.00 94.50 87 SER A N 1
ATOM 652 C CA . SER A 1 87 ? 0.886 -2.556 4.940 1.00 94.50 87 SER A CA 1
ATOM 653 C C . SER A 1 87 ? 0.898 -2.078 3.488 1.00 94.50 87 SER A C 1
ATOM 655 O O . SER A 1 87 ? -0.122 -1.651 2.944 1.00 94.50 87 SER A O 1
ATOM 657 N N . LYS A 1 88 ? 2.061 -2.182 2.841 1.00 95.12 88 LYS A N 1
ATOM 658 C CA . LYS A 1 88 ? 2.281 -1.755 1.453 1.00 95.12 88 LYS A CA 1
ATOM 659 C C . LYS A 1 88 ? 2.868 -2.885 0.614 1.00 95.12 88 LYS A C 1
ATOM 661 O O . LYS A 1 88 ? 3.795 -3.566 1.052 1.00 95.12 88 LYS A O 1
ATOM 666 N N . LEU A 1 89 ? 2.390 -3.036 -0.617 1.00 94.50 89 LEU A N 1
ATOM 667 C CA . LEU A 1 89 ? 2.887 -4.011 -1.582 1.00 94.50 89 LEU A CA 1
ATOM 668 C C . LEU A 1 89 ? 3.258 -3.326 -2.900 1.00 94.50 89 LEU A C 1
ATOM 670 O O . LEU A 1 89 ? 2.396 -2.846 -3.632 1.00 94.50 89 LEU A O 1
ATOM 674 N N . LEU A 1 90 ? 4.553 -3.326 -3.219 1.00 94.19 90 LEU A N 1
ATOM 675 C CA . LEU A 1 90 ? 5.054 -2.877 -4.517 1.00 94.19 90 LEU A CA 1
ATOM 676 C C . LEU A 1 90 ? 4.997 -4.022 -5.532 1.00 94.19 90 LEU A C 1
ATOM 678 O O . LEU A 1 90 ? 5.723 -5.011 -5.394 1.00 94.19 90 LEU A O 1
ATOM 682 N N . LEU A 1 91 ? 4.187 -3.844 -6.569 1.00 93.25 91 LEU A N 1
ATOM 683 C CA . LEU A 1 91 ? 4.075 -4.735 -7.717 1.00 93.25 91 LEU A CA 1
ATOM 684 C C . LEU A 1 91 ? 5.134 -4.422 -8.778 1.00 93.25 91 LEU A C 1
ATOM 686 O O . LEU A 1 91 ? 5.610 -3.294 -8.904 1.00 93.25 91 LEU A O 1
ATOM 690 N N . GLY A 1 92 ? 5.496 -5.427 -9.577 1.00 88.31 92 GLY A N 1
ATOM 691 C CA . GLY A 1 92 ? 6.313 -5.210 -10.770 1.00 88.31 92 GLY A CA 1
ATOM 692 C C . GLY A 1 92 ? 7.722 -4.664 -10.520 1.00 88.31 92 GLY A C 1
ATOM 693 O O . GLY A 1 92 ? 8.235 -3.939 -11.371 1.00 88.31 92 GLY A O 1
ATOM 694 N N . LYS A 1 93 ? 8.392 -5.024 -9.411 1.00 84.81 93 LYS A N 1
ATOM 695 C CA . LYS A 1 93 ? 9.800 -4.628 -9.155 1.00 84.81 93 LYS A CA 1
ATOM 696 C C . LYS A 1 93 ? 10.727 -4.892 -10.351 1.00 84.81 93 LYS A C 1
ATOM 698 O O . LYS A 1 93 ? 11.626 -4.100 -10.614 1.00 84.81 93 LYS A O 1
ATOM 703 N N . GLN A 1 94 ? 10.506 -5.991 -11.074 1.00 81.19 94 GLN A N 1
ATOM 704 C CA . GLN A 1 94 ? 11.282 -6.352 -12.266 1.00 81.19 94 GLN A CA 1
ATOM 705 C C . GLN A 1 94 ? 10.630 -5.846 -13.566 1.00 81.19 94 GLN A C 1
ATOM 707 O O . GLN A 1 94 ? 11.333 -5.361 -14.451 1.00 81.19 94 GLN A O 1
ATOM 712 N N . THR A 1 95 ? 9.298 -5.901 -13.663 1.00 80.19 95 THR A N 1
ATOM 713 C CA . THR A 1 95 ? 8.529 -5.577 -14.879 1.00 80.19 95 THR A CA 1
ATOM 714 C C . THR A 1 95 ? 8.358 -4.069 -15.102 1.00 80.19 95 THR A C 1
ATOM 716 O O . THR A 1 95 ? 8.642 -3.559 -16.183 1.00 80.19 95 THR A O 1
ATOM 719 N N . ALA A 1 96 ? 7.930 -3.339 -14.068 1.00 71.69 96 ALA A N 1
ATOM 720 C CA . ALA A 1 96 ? 7.630 -1.905 -14.096 1.00 71.69 96 ALA A CA 1
ATOM 721 C C . ALA A 1 96 ? 8.785 -1.034 -13.577 1.00 71.69 96 ALA A C 1
ATOM 723 O O . ALA A 1 96 ? 8.660 0.187 -13.544 1.00 71.69 96 ALA A O 1
ATOM 724 N N . LYS A 1 97 ? 9.898 -1.644 -13.133 1.00 81.94 97 LYS A N 1
ATOM 725 C CA . LYS A 1 97 ? 11.087 -0.962 -12.575 1.00 81.94 97 LYS A CA 1
ATOM 726 C C . LYS A 1 97 ? 10.749 0.094 -11.515 1.00 81.94 97 LYS A C 1
ATOM 728 O O . LYS A 1 97 ? 11.466 1.083 -11.378 1.00 81.94 97 LYS A O 1
ATOM 733 N N . SER A 1 98 ? 9.652 -0.110 -10.788 1.00 80.62 98 SER A N 1
ATOM 734 C CA . SER A 1 98 ? 9.193 0.780 -9.720 1.00 80.62 98 SER A CA 1
ATOM 735 C C . SER A 1 98 ? 8.788 2.201 -10.156 1.00 80.62 98 SER A C 1
ATOM 737 O O . SER A 1 98 ? 8.695 3.071 -9.295 1.00 80.62 98 SER A O 1
ATOM 739 N N . ILE A 1 99 ? 8.545 2.451 -11.452 1.00 85.94 99 ILE A N 1
ATOM 740 C CA . ILE A 1 99 ? 8.119 3.769 -11.984 1.00 85.94 99 ILE A CA 1
ATOM 741 C C . ILE A 1 99 ? 6.625 3.834 -12.343 1.00 85.94 99 ILE A C 1
ATOM 743 O O . ILE A 1 99 ? 6.156 4.839 -12.875 1.00 85.94 99 ILE A O 1
ATOM 747 N N . GL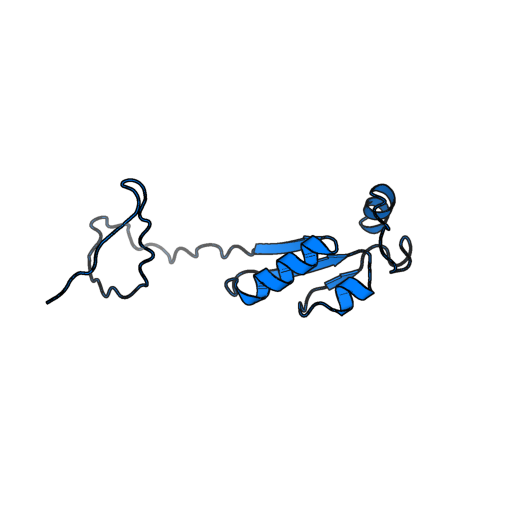Y A 1 100 ? 5.877 2.765 -12.068 1.00 86.81 100 GLY A N 1
ATOM 748 C CA . GLY A 1 100 ? 4.463 2.653 -12.410 1.00 86.81 100 GLY A CA 1
ATOM 749 C C . GLY A 1 100 ? 4.189 2.015 -13.776 1.00 86.81 100 GLY A C 1
ATOM 750 O O . GLY A 1 100 ? 5.070 1.867 -14.622 1.00 86.81 100 GLY A O 1
ATOM 751 N N . SER A 1 101 ? 2.928 1.635 -13.999 1.00 88.62 101 SER A N 1
ATOM 752 C CA . SER A 1 101 ? 2.467 1.023 -15.254 1.00 88.62 101 SER A CA 1
ATOM 753 C C . SER A 1 101 ? 2.255 2.012 -16.405 1.00 88.62 101 SER A C 1
ATOM 755 O O . SER A 1 101 ? 2.009 1.599 -17.538 1.00 88.62 101 SER A O 1
ATOM 757 N N . GLY A 1 102 ? 2.309 3.320 -16.128 1.00 88.12 102 GLY A N 1
ATOM 758 C CA . GLY A 1 102 ? 2.096 4.375 -17.124 1.00 88.12 102 GLY A CA 1
ATOM 759 C C . GLY A 1 102 ? 0.706 4.351 -17.772 1.00 88.12 102 GLY A C 1
ATOM 760 O O . GLY A 1 102 ? 0.549 4.833 -18.889 1.00 88.12 102 GLY A O 1
ATOM 761 N N . GLY A 1 103 ? -0.289 3.748 -17.113 1.00 87.50 103 GLY A N 1
ATOM 762 C CA . GLY A 1 103 ? -1.629 3.555 -17.674 1.00 87.50 103 GLY A CA 1
ATOM 763 C C . GLY A 1 103 ? -1.746 2.373 -18.642 1.00 87.50 103 GLY A C 1
ATOM 764 O O . GLY A 1 103 ? -2.798 2.201 -19.251 1.00 87.50 103 GLY A O 1
ATOM 765 N N . ASN A 1 104 ? -0.706 1.543 -18.782 1.00 92.25 104 ASN A N 1
ATOM 766 C CA . ASN A 1 104 ? -0.763 0.322 -19.581 1.00 92.25 104 ASN A CA 1
ATOM 767 C C . ASN A 1 104 ? -1.336 -0.850 -18.748 1.00 92.25 104 ASN 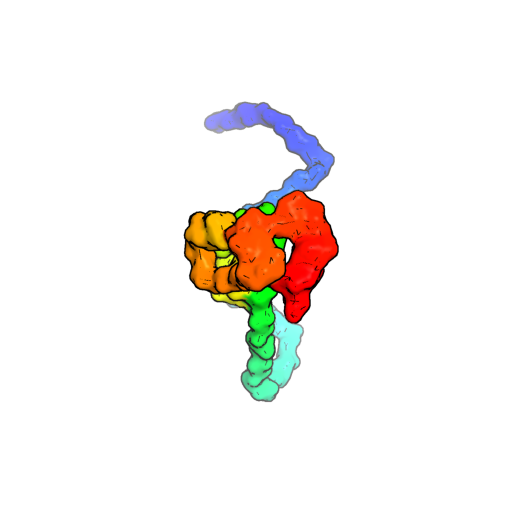A C 1
ATOM 769 O O . ASN A 1 104 ? -0.671 -1.314 -17.813 1.00 92.25 104 ASN A O 1
ATOM 773 N N . PRO A 1 105 ? -2.535 -1.368 -19.081 1.00 92.00 105 PRO A N 1
ATOM 774 C CA . PRO A 1 105 ? -3.166 -2.445 -18.322 1.00 92.00 105 PRO A CA 1
ATOM 775 C C . PRO A 1 105 ? -2.440 -3.790 -18.456 1.00 92.00 105 PRO A C 1
ATOM 777 O O . PRO A 1 105 ? -2.425 -4.558 -17.496 1.00 92.00 105 PRO A O 1
ATOM 780 N N . ASP A 1 106 ? -1.803 -4.076 -19.596 1.00 93.19 106 ASP A N 1
ATOM 781 C CA . ASP A 1 106 ? -1.069 -5.331 -19.796 1.00 93.19 106 ASP A CA 1
ATOM 782 C C . ASP A 1 106 ? 0.192 -5.368 -18.931 1.00 93.19 106 ASP A C 1
ATOM 784 O O . ASP A 1 106 ? 0.507 -6.389 -18.320 1.00 93.19 106 ASP A O 1
ATOM 788 N N . LEU A 1 107 ? 0.871 -4.224 -18.802 1.00 91.00 107 LEU A N 1
ATOM 789 C CA . LEU A 1 107 ? 2.015 -4.094 -17.902 1.00 91.00 107 LEU A CA 1
ATOM 790 C C . LEU A 1 107 ? 1.583 -4.190 -16.434 1.00 91.00 107 LEU A C 1
ATOM 792 O O . LEU A 1 107 ? 2.276 -4.814 -15.637 1.00 91.00 107 LEU A O 1
ATOM 796 N N . GLY A 1 108 ? 0.423 -3.623 -16.087 1.00 91.69 108 GLY A N 1
ATOM 797 C CA . GLY A 1 108 ? -0.184 -3.789 -14.765 1.00 91.69 108 GLY A CA 1
ATOM 798 C C . GLY A 1 108 ? -0.499 -5.252 -14.438 1.00 91.69 108 GLY A C 1
ATOM 799 O O . GLY A 1 108 ? -0.187 -5.704 -13.340 1.00 91.69 108 GLY A O 1
ATOM 800 N N . ARG A 1 109 ? -1.042 -6.013 -15.399 1.00 93.25 109 ARG A N 1
ATOM 801 C CA . ARG A 1 109 ? -1.285 -7.457 -15.247 1.00 93.25 109 ARG A CA 1
ATOM 802 C C . ARG A 1 109 ? 0.021 -8.219 -15.025 1.00 93.25 109 ARG A C 1
ATOM 804 O O . ARG A 1 109 ? 0.140 -8.916 -14.029 1.00 93.25 109 ARG A O 1
ATOM 811 N N . ALA A 1 110 ? 1.016 -8.009 -15.885 1.00 91.94 110 ALA A N 1
ATOM 812 C CA . ALA A 1 110 ? 2.325 -8.656 -15.769 1.00 91.94 110 ALA A CA 1
ATOM 813 C C . ALA A 1 110 ? 3.123 -8.234 -14.517 1.00 91.94 110 ALA A C 1
ATOM 815 O O . ALA A 1 110 ? 4.121 -8.859 -14.172 1.00 91.94 110 ALA A O 1
ATOM 816 N N . ALA A 1 111 ? 2.747 -7.132 -13.867 1.00 91.56 111 ALA A N 1
ATOM 817 C CA . ALA A 1 111 ? 3.321 -6.707 -12.594 1.00 91.56 111 ALA A CA 1
ATOM 818 C C . ALA A 1 111 ? 2.645 -7.365 -11.377 1.00 91.56 111 ALA A C 1
ATOM 820 O O . ALA A 1 111 ? 3.255 -7.382 -10.306 1.00 91.56 111 ALA A O 1
ATOM 821 N N . ALA A 1 112 ? 1.401 -7.826 -11.536 1.00 91.12 112 ALA A N 1
ATOM 822 C CA . ALA A 1 112 ? 0.582 -8.443 -10.494 1.00 91.12 112 ALA A CA 1
ATOM 823 C C . ALA A 1 112 ? 0.659 -9.981 -10.480 1.00 91.12 112 ALA A C 1
ATOM 825 O O . ALA A 1 112 ? 0.369 -10.575 -9.442 1.00 91.12 112 ALA A O 1
ATOM 826 N N . GLU A 1 113 ? 1.007 -10.595 -11.615 1.00 89.69 113 GLU A N 1
ATOM 827 C CA . GLU A 1 113 ? 1.377 -12.018 -11.732 1.00 89.69 113 GLU A CA 1
ATOM 828 C C . GLU A 1 113 ? 2.681 -12.339 -10.986 1.00 89.69 113 GLU A C 1
ATOM 830 O O . GLU A 1 113 ? 2.716 -13.405 -10.329 1.00 89.69 113 GLU A O 1
#

Secondary structure (DSSP, 8-state):
---------SS----------------S------S--------EEEEEEHHHHHHHHHHHHTTS-TTEEEEEEESBHHHHHH---S-EEE--TTTTTTB--TT-HHHHHHHH-

Foldseek 3Di:
DDDDDDDDDPDDDDDDDDDDDPDPDDDPDDDPPDDDPPDPLDQAEQEQEAQVRQVVQLVCVVVDDPSYHYEYEFCAPVSQVPGPHPHYHHFPVPQSVNHGPPPPVVSVVVRVD